Protein AF-A0A5R2MTJ3-F1 (afdb_monomer_lite)

Radius of gyration: 14.3 Å; chains: 1; bounding box: 33×38×32 Å

Structure (mmCIF, N/CA/C/O backbone):
data_AF-A0A5R2MTJ3-F1
#
_entry.id   AF-A0A5R2MTJ3-F1
#
loop_
_atom_site.group_PDB
_atom_site.id
_atom_site.type_symbol
_atom_site.label_atom_id
_atom_site.label_alt_id
_atom_site.label_comp_id
_atom_site.label_asym_id
_atom_site.label_entity_id
_atom_site.label_seq_id
_atom_site.pdbx_PDB_ins_code
_atom_site.Cartn_x
_atom_site.Cartn_y
_atom_site.Cartn_z
_atom_site.occupancy
_atom_site.B_iso_or_equiv
_atom_site.auth_seq_id
_atom_site.auth_comp_id
_atom_site.auth_asym_id
_atom_site.auth_atom_id
_atom_site.pdbx_PDB_model_num
ATOM 1 N N . GLU A 1 1 ? -11.486 12.323 7.846 1.00 79.38 1 GLU A N 1
ATOM 2 C CA . GLU A 1 1 ? -11.219 12.897 6.507 1.00 79.38 1 GLU A CA 1
ATOM 3 C C . GLU A 1 1 ? -10.542 11.819 5.675 1.00 79.38 1 GLU A C 1
ATOM 5 O O . GLU A 1 1 ? -9.772 11.057 6.247 1.00 79.38 1 GLU A O 1
ATOM 10 N N . MET A 1 2 ? -10.829 11.720 4.375 1.00 88.69 2 MET A N 1
ATOM 11 C CA . MET A 1 2 ? -10.181 10.745 3.485 1.00 88.69 2 MET A CA 1
ATOM 12 C C . MET A 1 2 ? -8.782 11.233 3.076 1.00 88.69 2 MET A C 1
ATOM 14 O O . MET A 1 2 ? -8.516 11.499 1.908 1.00 88.69 2 MET A O 1
ATOM 18 N N . VAL A 1 3 ? -7.906 11.419 4.060 1.00 92.38 3 VAL A N 1
ATOM 19 C CA . VAL A 1 3 ? -6.538 11.933 3.919 1.00 92.38 3 VAL A CA 1
ATOM 20 C C . VAL A 1 3 ? -5.620 11.105 4.804 1.00 92.38 3 VAL A C 1
ATOM 22 O O . VAL A 1 3 ? -5.991 10.719 5.913 1.00 92.38 3 VAL A O 1
ATOM 25 N N . THR A 1 4 ? -4.426 10.813 4.297 1.00 92.19 4 THR A N 1
ATOM 26 C CA . THR A 1 4 ? -3.377 10.152 5.073 1.00 92.19 4 THR A CA 1
ATOM 27 C C . THR A 1 4 ? -2.565 11.163 5.877 1.00 92.19 4 THR A C 1
ATOM 29 O O . THR A 1 4 ? -2.504 12.341 5.537 1.00 92.19 4 THR A O 1
ATOM 32 N N . HIS A 1 5 ? -1.883 10.703 6.922 1.00 92.38 5 HIS A N 1
ATOM 33 C CA . HIS A 1 5 ? -0.968 11.506 7.726 1.00 92.38 5 HIS A CA 1
ATOM 34 C C . HIS A 1 5 ? 0.363 10.794 7.912 1.00 92.38 5 HIS A C 1
ATOM 36 O O . HIS A 1 5 ? 0.429 9.572 8.046 1.00 92.38 5 HIS A O 1
ATOM 42 N N . THR A 1 6 ? 1.451 11.550 7.976 1.00 89.06 6 THR A N 1
ATOM 43 C CA . THR A 1 6 ? 2.714 11.010 8.480 1.00 89.06 6 THR A CA 1
ATOM 44 C C . THR A 1 6 ? 2.589 10.716 9.982 1.00 89.06 6 THR A C 1
ATOM 46 O O . THR A 1 6 ? 1.716 11.271 10.656 1.00 89.06 6 THR A O 1
ATOM 49 N N . PRO A 1 7 ? 3.485 9.902 10.568 1.00 84.81 7 PRO A N 1
ATOM 50 C CA . PRO A 1 7 ? 3.533 9.706 12.018 1.00 84.81 7 PRO A CA 1
ATOM 51 C C . PRO A 1 7 ? 3.714 11.002 12.827 1.00 84.81 7 PRO A C 1
ATOM 53 O O . PRO A 1 7 ? 3.423 11.022 14.017 1.00 84.81 7 PRO A O 1
ATOM 56 N N . GLN A 1 8 ? 4.184 12.080 12.192 1.00 88.25 8 GLN A N 1
ATOM 57 C CA . GLN A 1 8 ? 4.331 13.411 12.786 1.00 88.25 8 GLN A CA 1
ATOM 58 C C . GLN A 1 8 ? 3.069 14.283 12.639 1.00 88.25 8 GLN A C 1
ATOM 60 O O . GLN A 1 8 ? 3.098 15.454 13.004 1.00 88.25 8 GLN A O 1
ATOM 65 N N . GLY A 1 9 ? 1.973 13.745 12.093 1.00 87.62 9 GLY A N 1
ATOM 66 C CA . GLY A 1 9 ? 0.709 14.463 11.903 1.00 87.62 9 GLY A CA 1
ATOM 67 C C . GLY A 1 9 ? 0.675 15.379 10.677 1.00 87.62 9 GLY A C 1
ATOM 68 O O . GLY A 1 9 ? -0.259 16.162 10.526 1.00 87.62 9 GLY A O 1
ATOM 69 N N . ILE A 1 10 ? 1.667 15.293 9.787 1.00 90.75 10 ILE A N 1
ATOM 70 C CA . ILE A 1 10 ? 1.683 16.073 8.544 1.00 90.75 10 ILE A CA 1
ATOM 71 C C . ILE A 1 10 ? 0.713 15.423 7.562 1.00 90.75 10 ILE A C 1
ATOM 73 O O . ILE A 1 10 ? 0.747 14.207 7.388 1.00 90.75 10 ILE A O 1
ATOM 77 N N . HIS A 1 11 ? -0.137 16.219 6.916 1.00 90.44 11 HIS A N 1
ATOM 78 C CA . HIS A 1 11 ? -1.049 15.722 5.888 1.00 90.44 11 HIS A CA 1
ATOM 79 C C . HIS A 1 11 ? -0.248 15.134 4.717 1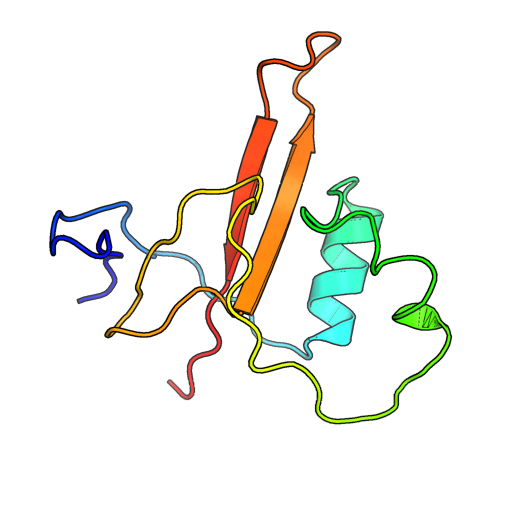.00 90.44 11 HIS A C 1
ATOM 81 O O . HIS A 1 11 ? 0.654 15.776 4.179 1.00 90.44 11 HIS A O 1
ATOM 87 N N . GLY A 1 12 ? -0.567 13.894 4.367 1.00 88.31 12 GLY A N 1
ATOM 88 C CA . GLY A 1 12 ? -0.082 13.193 3.188 1.00 88.31 12 GLY A CA 1
ATOM 89 C C . GLY A 1 12 ? -1.095 13.267 2.049 1.00 88.31 12 GLY A C 1
ATOM 90 O O . GLY A 1 12 ? -1.815 14.253 1.889 1.00 88.31 12 GLY A O 1
ATOM 91 N N . ASP A 1 13 ? -1.158 12.198 1.261 1.00 88.81 13 ASP A N 1
ATOM 92 C CA . ASP A 1 13 ? -2.020 12.112 0.086 1.00 88.81 13 ASP A CA 1
ATOM 93 C C . ASP A 1 13 ? -3.502 11.882 0.459 1.00 88.81 13 ASP A C 1
ATOM 95 O O . ASP A 1 13 ? -3.788 11.169 1.436 1.00 88.81 13 ASP A O 1
ATOM 99 N N . PRO A 1 14 ? -4.455 12.442 -0.316 1.00 91.06 14 PRO A N 1
ATOM 100 C CA . PRO A 1 14 ? -5.875 12.127 -0.197 1.00 91.06 14 PRO A CA 1
ATOM 101 C C . PRO A 1 14 ? -6.187 10.715 -0.709 1.00 91.06 14 PRO A C 1
ATOM 103 O O . PRO A 1 14 ? -5.541 10.203 -1.623 1.00 91.06 14 PRO A O 1
ATOM 106 N N . ILE A 1 15 ? -7.233 10.104 -0.156 1.00 90.44 15 ILE A N 1
ATOM 107 C CA . ILE A 1 15 ? -7.764 8.807 -0.578 1.00 90.44 15 ILE A CA 1
ATOM 108 C C . ILE A 1 15 ? -9.087 9.042 -1.304 1.00 90.44 15 ILE A C 1
ATOM 110 O O . ILE A 1 15 ? -10.048 9.551 -0.734 1.00 90.44 15 ILE A O 1
ATOM 114 N N . ASN A 1 16 ? -9.154 8.653 -2.572 1.00 90.75 16 ASN A N 1
ATOM 115 C CA . ASN A 1 16 ? -10.336 8.845 -3.419 1.00 90.75 16 ASN A CA 1
ATOM 116 C C . ASN A 1 16 ? -10.793 7.569 -4.144 1.00 90.75 16 ASN A C 1
ATOM 118 O O . ASN A 1 16 ? -11.784 7.608 -4.869 1.00 90.75 16 ASN A O 1
ATOM 122 N N . VAL A 1 17 ? -10.088 6.450 -3.961 1.00 90.06 17 VAL A N 1
ATOM 123 C CA . VAL A 1 17 ? -10.407 5.158 -4.576 1.00 90.06 17 VAL A CA 1
ATOM 124 C C . VAL A 1 17 ? -10.520 4.098 -3.487 1.00 90.06 17 VAL A C 1
ATOM 126 O O . VAL A 1 17 ? -9.650 3.992 -2.625 1.00 90.06 17 VAL A O 1
ATOM 129 N N . GLY A 1 18 ? -11.587 3.303 -3.556 1.00 91.31 18 GLY A N 1
ATOM 130 C CA . GLY A 1 18 ? -11.790 2.106 -2.745 1.00 91.31 18 GLY A CA 1
ATOM 131 C C . GLY A 1 18 ? -11.891 0.867 -3.632 1.00 91.31 18 GLY A C 1
ATOM 132 O O . GLY A 1 18 ? -12.349 0.949 -4.772 1.00 91.31 18 GLY A O 1
ATOM 133 N N . LEU A 1 19 ? -11.458 -0.278 -3.109 1.00 90.12 19 LEU A N 1
ATOM 134 C CA . LEU A 1 19 ? -11.584 -1.579 -3.766 1.00 90.12 19 LEU A CA 1
ATOM 135 C C . LEU A 1 19 ? -12.408 -2.502 -2.871 1.00 90.12 19 LEU A C 1
ATOM 137 O O . LEU A 1 19 ? -12.159 -2.578 -1.670 1.00 90.12 19 LEU A O 1
ATOM 141 N N . VAL A 1 20 ? -13.363 -3.214 -3.468 1.00 92.38 20 VAL A N 1
ATOM 142 C CA . VAL A 1 20 ? -14.198 -4.201 -2.775 1.00 92.38 20 VAL A CA 1
ATOM 143 C C . VAL A 1 20 ? -13.800 -5.588 -3.253 1.00 92.38 20 VAL A C 1
ATOM 145 O O . VAL A 1 20 ? -13.802 -5.860 -4.452 1.00 92.38 20 VAL A O 1
ATOM 148 N N . GLY A 1 21 ? -13.450 -6.455 -2.310 1.00 89.88 21 GLY A N 1
ATOM 149 C CA . GLY A 1 21 ? -13.032 -7.820 -2.589 1.00 89.88 21 GLY A CA 1
ATOM 150 C C . GLY A 1 21 ? -12.216 -8.403 -1.445 1.00 89.88 21 GLY A C 1
ATOM 151 O O . GLY A 1 21 ? -11.985 -7.773 -0.410 1.00 89.88 21 GLY A O 1
ATOM 152 N N . THR A 1 22 ? -11.765 -9.632 -1.631 1.00 88.44 22 THR A N 1
ATOM 153 C CA . THR A 1 22 ? -10.883 -10.304 -0.685 1.00 88.44 22 THR A CA 1
ATOM 154 C C . THR A 1 22 ? -9.443 -9.818 -0.838 1.00 88.44 22 THR A C 1
ATOM 156 O O . THR A 1 22 ? -8.984 -9.433 -1.915 1.00 88.44 22 THR A O 1
ATOM 159 N N . LYS A 1 23 ? -8.664 -9.937 0.242 1.00 83.50 23 LYS A N 1
ATOM 160 C CA . LYS A 1 23 ? -7.212 -9.706 0.211 1.00 83.50 23 LYS A CA 1
ATOM 161 C C . LYS A 1 23 ? -6.516 -10.520 -0.892 1.00 83.50 23 LYS A C 1
ATOM 163 O O . LYS A 1 23 ? -5.578 -10.031 -1.515 1.00 83.50 23 LYS A O 1
ATOM 168 N N . LYS A 1 24 ? -6.979 -11.752 -1.137 1.00 81.44 24 LYS A N 1
ATOM 169 C CA . LYS A 1 24 ? -6.422 -12.650 -2.156 1.00 81.44 24 LYS A CA 1
ATOM 170 C C . LYS A 1 24 ? -6.671 -12.127 -3.570 1.00 81.44 24 LYS A C 1
ATOM 172 O O . LYS A 1 24 ? -5.743 -12.127 -4.371 1.00 81.44 24 LYS A O 1
ATOM 177 N N . GLU A 1 25 ? -7.884 -11.661 -3.860 1.00 85.75 25 GLU A N 1
ATOM 178 C CA . GLU A 1 25 ? -8.219 -11.061 -5.159 1.00 85.75 25 GLU A CA 1
ATOM 179 C C . GLU A 1 25 ? -7.407 -9.793 -5.410 1.00 85.75 25 GLU A C 1
ATOM 181 O O . GLU A 1 25 ? -6.867 -9.632 -6.501 1.00 85.75 25 GLU A O 1
ATOM 186 N N . LEU A 1 26 ? -7.238 -8.944 -4.390 1.00 86.12 26 LEU A N 1
ATOM 187 C CA . LEU A 1 26 ? -6.416 -7.739 -4.488 1.00 86.12 26 LEU A CA 1
ATOM 188 C C . LEU A 1 26 ? -4.958 -8.069 -4.836 1.00 86.12 26 LEU A C 1
ATOM 190 O O . LEU A 1 26 ? -4.417 -7.540 -5.803 1.00 86.12 26 LEU A O 1
ATOM 194 N N . VAL A 1 27 ? -4.328 -8.969 -4.073 1.00 84.00 27 VAL A N 1
ATOM 195 C CA . VAL A 1 27 ? -2.936 -9.384 -4.317 1.00 84.00 27 VAL A CA 1
ATOM 196 C C . VAL A 1 27 ? -2.789 -10.025 -5.696 1.00 84.00 27 VAL A C 1
ATOM 198 O O . VAL A 1 27 ? -1.855 -9.697 -6.424 1.00 84.00 27 VAL A O 1
ATOM 201 N N . HIS A 1 28 ? -3.721 -10.899 -6.082 1.00 82.00 28 HIS A N 1
ATOM 202 C CA . HIS A 1 28 ? -3.697 -11.549 -7.389 1.00 82.00 28 HIS A CA 1
ATOM 203 C C . HIS A 1 28 ? -3.836 -10.543 -8.540 1.00 82.00 28 HIS A C 1
ATOM 205 O O . HIS A 1 28 ? -3.051 -10.590 -9.485 1.00 82.00 28 HIS A O 1
ATOM 211 N N . ALA A 1 29 ? -4.780 -9.603 -8.450 1.00 86.75 29 ALA A N 1
ATOM 212 C CA . ALA A 1 29 ? -4.990 -8.579 -9.469 1.00 86.75 29 ALA A CA 1
ATOM 213 C C . ALA A 1 29 ? -3.751 -7.689 -9.655 1.00 86.75 29 ALA A C 1
ATOM 215 O O . ALA A 1 29 ? -3.356 -7.408 -10.786 1.00 86.75 29 ALA A O 1
ATOM 216 N N . PHE A 1 30 ? -3.105 -7.290 -8.557 1.00 84.88 30 PHE A N 1
ATOM 217 C CA . PHE A 1 30 ? -1.891 -6.476 -8.604 1.00 84.88 30 PHE A CA 1
ATOM 218 C C . PHE A 1 30 ? -0.695 -7.245 -9.172 1.00 84.88 30 PHE A C 1
ATOM 220 O O . PHE A 1 30 ? 0.012 -6.706 -10.024 1.00 84.88 30 PHE A O 1
ATOM 227 N N . ALA A 1 31 ? -0.533 -8.518 -8.804 1.00 81.69 31 ALA A N 1
ATOM 228 C CA .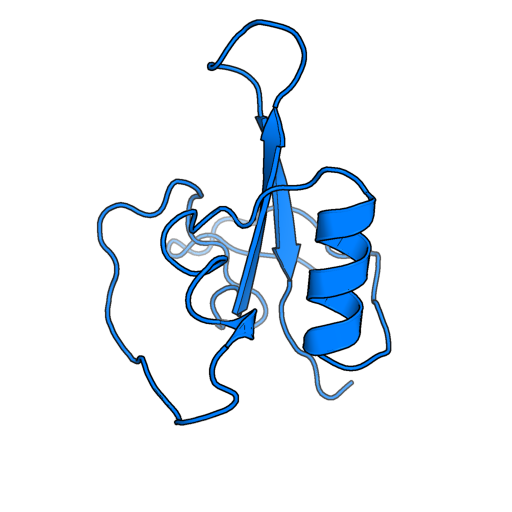 ALA A 1 31 ? 0.493 -9.383 -9.381 1.00 81.69 31 ALA A CA 1
ATOM 229 C C . ALA A 1 31 ? 0.315 -9.546 -10.903 1.00 81.69 31 ALA A C 1
ATOM 231 O O . ALA A 1 31 ? 1.266 -9.373 -11.663 1.00 81.69 31 ALA A O 1
ATOM 232 N N . VAL A 1 32 ? -0.912 -9.803 -11.374 1.00 85.00 32 VAL A N 1
ATOM 233 C CA . VAL A 1 32 ? -1.219 -9.914 -12.815 1.00 85.00 32 VAL A CA 1
ATOM 234 C C . VAL A 1 32 ? -1.005 -8.582 -13.549 1.00 85.00 32 VAL A C 1
ATOM 236 O O . VAL A 1 32 ? -0.597 -8.574 -14.707 1.00 85.00 32 VAL A O 1
ATOM 239 N N . ALA A 1 33 ? -1.211 -7.447 -12.878 1.00 86.12 33 ALA A N 1
ATOM 240 C CA . ALA A 1 33 ? -0.944 -6.110 -13.415 1.00 86.12 33 ALA A CA 1
ATOM 241 C C . ALA A 1 33 ? 0.553 -5.706 -13.399 1.00 86.12 33 ALA A C 1
ATOM 243 O O . ALA A 1 33 ? 0.899 -4.566 -13.757 1.00 86.12 33 ALA A O 1
ATOM 244 N N . GLY A 1 34 ? 1.441 -6.622 -12.999 1.00 81.25 34 GLY A N 1
ATOM 245 C CA . GLY A 1 34 ? 2.887 -6.410 -12.943 1.00 81.25 34 GLY A CA 1
ATOM 246 C C . GLY A 1 34 ? 3.308 -5.447 -11.836 1.00 81.25 34 GLY A C 1
ATOM 247 O O . GLY A 1 34 ? 4.218 -4.647 -12.044 1.00 81.25 34 GLY A O 1
ATOM 248 N N . TRP A 1 35 ? 2.586 -5.452 -10.715 1.00 83.38 35 TRP A N 1
ATOM 249 C CA . TRP A 1 35 ? 3.028 -4.827 -9.475 1.00 83.38 35 TRP A CA 1
ATOM 250 C C . TRP A 1 35 ? 3.681 -5.878 -8.588 1.00 83.38 35 TRP A C 1
ATOM 252 O O . TRP A 1 35 ? 3.116 -6.951 -8.370 1.00 83.38 35 TRP A O 1
ATOM 262 N N . ASP A 1 36 ? 4.827 -5.529 -8.026 1.00 69.94 36 ASP A N 1
ATOM 263 C CA . ASP A 1 36 ? 5.511 -6.340 -7.035 1.00 69.94 36 ASP A CA 1
ATOM 264 C C . ASP A 1 36 ? 4.997 -5.967 -5.644 1.00 69.94 36 ASP A C 1
ATOM 266 O O . ASP A 1 36 ? 4.707 -4.804 -5.344 1.00 69.94 36 ASP A O 1
ATOM 270 N N . THR A 1 37 ? 4.845 -6.950 -4.759 1.00 66.75 37 THR A N 1
ATOM 271 C CA . THR A 1 37 ? 4.631 -6.634 -3.346 1.00 66.75 37 THR A CA 1
ATOM 272 C C . THR A 1 37 ? 5.895 -5.960 -2.838 1.00 66.75 37 THR A C 1
ATOM 274 O O . THR A 1 37 ? 6.978 -6.525 -2.962 1.00 66.75 37 THR A O 1
ATOM 277 N N . ALA A 1 38 ? 5.764 -4.773 -2.240 1.00 57.47 38 ALA A N 1
ATOM 278 C CA . ALA A 1 38 ? 6.920 -4.028 -1.738 1.00 57.47 38 ALA A CA 1
ATOM 279 C C . ALA A 1 38 ? 7.698 -4.812 -0.653 1.00 57.47 38 ALA A C 1
ATOM 281 O O . ALA A 1 38 ? 8.851 -4.507 -0.372 1.00 57.47 38 ALA A O 1
ATOM 282 N N . ASP A 1 39 ? 7.101 -5.875 -0.101 1.00 53.62 39 ASP A N 1
ATOM 283 C CA . ASP A 1 39 ? 7.815 -6.985 0.531 1.00 53.62 39 ASP A CA 1
ATOM 284 C C . ASP A 1 39 ? 8.036 -8.132 -0.474 1.00 53.62 39 ASP A C 1
ATOM 286 O O . ASP A 1 39 ? 7.189 -9.012 -0.655 1.00 53.62 39 ASP A O 1
ATOM 290 N N . ALA A 1 40 ? 9.203 -8.156 -1.120 1.00 40.47 40 ALA A N 1
ATOM 291 C CA . ALA A 1 40 ? 9.605 -9.230 -2.036 1.00 40.47 40 ALA A CA 1
ATOM 292 C C . ALA A 1 40 ? 9.835 -10.590 -1.332 1.00 40.47 40 ALA A C 1
ATOM 294 O O . ALA A 1 40 ? 9.938 -11.625 -1.989 1.00 40.47 40 ALA A O 1
ATOM 295 N N . VAL A 1 41 ? 9.890 -10.624 0.007 1.00 40.81 41 VAL A N 1
ATOM 296 C CA . VAL A 1 41 ? 10.123 -11.858 0.786 1.00 40.81 41 VAL A CA 1
ATOM 297 C C . VAL A 1 41 ? 8.854 -12.710 0.921 1.00 40.81 41 VAL A C 1
ATOM 299 O O . VAL A 1 41 ? 8.935 -13.912 1.172 1.00 40.81 41 VAL A O 1
ATOM 302 N N . THR A 1 42 ? 7.669 -12.137 0.706 1.00 44.41 42 THR A N 1
ATOM 303 C CA . THR A 1 42 ? 6.402 -12.816 1.009 1.00 44.41 42 THR A CA 1
ATOM 304 C C . THR A 1 42 ? 5.767 -13.515 -0.190 1.00 44.41 42 THR A C 1
ATOM 306 O O . THR A 1 42 ? 4.949 -14.398 0.028 1.00 44.41 42 THR A O 1
ATOM 309 N N . LEU A 1 43 ? 6.119 -13.211 -1.447 1.00 45.94 43 LEU A N 1
ATOM 310 C CA . LEU A 1 43 ? 5.320 -13.691 -2.590 1.00 45.94 43 LEU A CA 1
ATOM 311 C C . LEU A 1 43 ? 5.440 -15.206 -2.858 1.00 45.94 43 LEU A C 1
ATOM 313 O O . LEU A 1 43 ? 4.454 -15.831 -3.241 1.00 45.94 43 LEU A O 1
ATOM 317 N N . ARG A 1 44 ? 6.604 -15.827 -2.605 1.00 38.91 44 ARG A N 1
ATOM 318 C CA . ARG A 1 44 ? 6.753 -17.295 -2.730 1.00 38.91 44 ARG A CA 1
ATOM 319 C C . ARG A 1 44 ? 6.204 -18.077 -1.534 1.00 38.91 44 ARG A C 1
ATOM 321 O O . ARG A 1 44 ? 5.834 -19.226 -1.711 1.00 38.91 44 ARG A O 1
ATOM 328 N N . THR A 1 45 ? 6.091 -17.463 -0.356 1.00 37.84 45 THR A N 1
ATOM 329 C CA . THR A 1 45 ? 5.627 -18.148 0.868 1.00 37.84 45 THR A CA 1
ATOM 330 C C . THR A 1 45 ? 4.148 -17.874 1.173 1.00 37.84 45 THR A C 1
ATOM 332 O O . THR A 1 45 ? 3.473 -18.712 1.758 1.00 37.84 45 THR A O 1
ATOM 335 N N . ALA A 1 46 ? 3.606 -16.729 0.742 1.00 38.47 46 ALA A N 1
ATOM 336 C CA . ALA A 1 46 ? 2.218 -16.325 0.998 1.00 38.47 46 ALA A CA 1
ATOM 337 C C . ALA A 1 46 ? 1.193 -16.991 0.068 1.00 38.47 46 ALA A C 1
ATOM 339 O O . ALA A 1 46 ? 0.002 -16.977 0.371 1.00 38.47 46 ALA A O 1
ATOM 340 N N . ILE A 1 47 ? 1.635 -17.553 -1.063 1.00 43.78 47 ILE A N 1
ATOM 341 C CA . ILE A 1 47 ? 0.764 -18.327 -1.960 1.00 43.78 47 ILE A CA 1
ATOM 342 C C . ILE A 1 47 ? 0.667 -19.788 -1.496 1.00 43.78 47 ILE A C 1
ATOM 344 O O . ILE A 1 47 ? -0.409 -20.371 -1.613 1.00 43.78 47 ILE A O 1
ATOM 348 N N . ASP A 1 48 ? 1.732 -20.343 -0.906 1.00 35.25 48 ASP A N 1
ATOM 349 C CA . ASP A 1 48 ? 1.756 -21.751 -0.486 1.00 35.25 48 ASP A CA 1
ATOM 350 C C . ASP A 1 48 ? 1.093 -22.021 0.865 1.00 35.25 48 ASP A C 1
ATOM 352 O O . ASP A 1 48 ? 0.761 -23.167 1.158 1.00 35.25 48 ASP A O 1
ATOM 356 N N . ILE A 1 49 ? 0.854 -21.007 1.697 1.00 32.44 49 ILE A N 1
ATOM 357 C CA . ILE A 1 49 ? 0.303 -21.243 3.030 1.00 32.44 49 ILE A CA 1
ATOM 358 C C . ILE A 1 49 ? -0.722 -20.164 3.369 1.00 32.44 49 ILE A C 1
ATOM 360 O O . ILE A 1 49 ? -0.410 -19.064 3.823 1.00 32.44 49 ILE A O 1
ATOM 364 N N . GLY A 1 50 ? -1.992 -20.516 3.190 1.00 40.31 50 GLY A N 1
ATOM 365 C CA . GLY A 1 50 ? -3.048 -19.935 3.998 1.00 40.31 50 GLY A CA 1
ATOM 366 C C . GLY A 1 50 ? -2.921 -20.448 5.427 1.00 40.31 50 GLY A C 1
ATOM 367 O O . GLY A 1 50 ? -3.661 -21.343 5.794 1.00 40.31 50 GLY A O 1
ATOM 368 N N . GLU A 1 51 ? -2.01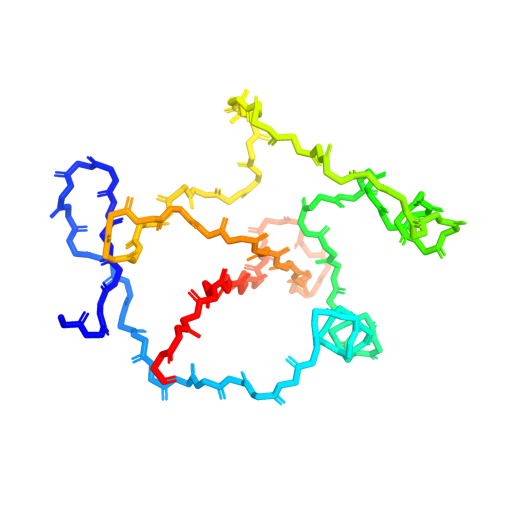7 -19.892 6.231 1.00 27.75 51 GLU A N 1
ATOM 369 C CA . GLU A 1 51 ? -1.994 -20.113 7.678 1.00 27.75 51 GLU A CA 1
ATOM 370 C C . GLU A 1 51 ? -1.447 -18.894 8.418 1.00 27.75 51 GLU A C 1
ATOM 372 O O . GLU A 1 51 ? -0.452 -18.282 8.040 1.00 27.75 51 GLU A O 1
ATOM 377 N N . SER A 1 52 ? -2.097 -18.636 9.551 1.00 28.00 52 SER A N 1
ATOM 378 C CA . SER A 1 52 ? -1.558 -17.928 10.706 1.00 28.00 52 SER A CA 1
ATOM 379 C C . SER A 1 52 ? -1.334 -16.422 10.557 1.00 28.00 52 SER A C 1
ATOM 381 O O . SER A 1 52 ? -0.276 -15.948 10.165 1.00 28.00 52 SER A O 1
ATOM 383 N N . VAL A 1 53 ? -2.318 -15.656 11.037 1.00 38.47 53 VAL A N 1
ATOM 384 C CA . VAL A 1 53 ? -2.131 -14.723 12.169 1.00 38.47 53 VAL A CA 1
ATOM 385 C C . VAL A 1 53 ? -0.655 -14.474 12.532 1.00 38.47 53 VAL A C 1
ATOM 387 O O . VAL A 1 53 ? -0.129 -15.145 13.408 1.00 38.47 53 VAL A O 1
ATOM 390 N N . LEU A 1 54 ? 0.042 -13.567 11.847 1.00 31.22 54 LEU A N 1
ATOM 391 C CA . LEU A 1 54 ? 1.421 -13.153 12.156 1.00 31.22 54 LEU A CA 1
ATOM 392 C C . LEU A 1 54 ? 1.745 -12.021 11.153 1.00 31.22 54 LEU A C 1
ATOM 394 O O . LEU A 1 54 ? 1.618 -12.213 9.955 1.00 31.22 54 LEU A O 1
ATOM 398 N N . PHE A 1 55 ? 2.061 -10.777 11.507 1.00 33.88 55 PHE A N 1
ATOM 399 C CA . PHE A 1 55 ? 3.075 -10.366 12.459 1.00 33.88 55 PHE A CA 1
ATOM 400 C C . PHE A 1 55 ? 2.845 -8.922 12.923 1.00 33.88 55 PHE A C 1
ATOM 402 O O . PHE A 1 55 ? 3.001 -7.968 12.163 1.00 33.88 55 PHE A O 1
ATOM 409 N N . SER A 1 56 ? 2.622 -8.763 14.224 1.00 31.95 56 SER A N 1
ATOM 410 C CA . SER A 1 56 ? 2.956 -7.545 14.963 1.00 31.95 56 SER A CA 1
ATOM 411 C C . SER A 1 56 ? 4.481 -7.436 15.100 1.00 31.95 56 SER A C 1
ATOM 413 O O . SER A 1 56 ? 5.032 -7.758 16.153 1.00 31.95 56 SER A O 1
ATOM 415 N N . ARG A 1 57 ? 5.196 -7.027 14.043 1.00 33.25 57 ARG A N 1
ATOM 416 C CA . ARG A 1 57 ? 6.623 -6.675 14.144 1.00 33.25 57 ARG A CA 1
ATOM 417 C C . ARG A 1 57 ? 6.896 -5.278 13.583 1.00 33.25 57 ARG A C 1
ATOM 419 O O . ARG A 1 57 ? 6.476 -4.988 12.465 1.00 33.25 57 ARG A O 1
ATOM 426 N N . PRO A 1 58 ? 7.607 -4.408 14.325 1.00 30.11 58 PRO A N 1
ATOM 427 C CA . PRO A 1 58 ? 8.102 -3.158 13.776 1.00 30.11 58 PRO A CA 1
ATOM 428 C C . PRO A 1 58 ? 9.203 -3.490 12.768 1.00 30.11 58 PRO A C 1
ATOM 430 O O . PRO A 1 58 ? 10.240 -4.029 13.142 1.00 30.11 58 PRO A O 1
ATOM 433 N N . TYR A 1 59 ? 8.950 -3.202 11.495 1.00 39.88 59 TYR A N 1
ATOM 434 C CA . TYR A 1 59 ? 9.933 -3.291 10.418 1.00 39.88 59 TYR A CA 1
ATOM 435 C C . TYR A 1 59 ? 10.653 -1.934 10.308 1.00 39.88 59 TYR A C 1
ATOM 437 O O . TYR A 1 59 ? 9.977 -0.942 10.016 1.00 39.88 59 TYR A O 1
ATOM 445 N N . PRO A 1 60 ? 11.965 -1.842 10.603 1.00 34.88 60 PRO A N 1
ATOM 446 C CA . PRO A 1 60 ? 12.690 -0.572 10.570 1.00 34.88 60 PRO A CA 1
ATOM 447 C C . PRO A 1 60 ? 13.096 -0.130 9.153 1.00 34.88 60 PRO A C 1
ATOM 449 O O . PRO A 1 60 ? 13.211 1.070 8.936 1.00 34.88 60 PRO A O 1
ATOM 452 N N . ASP A 1 61 ? 13.192 -1.051 8.187 1.00 37.28 61 ASP A N 1
ATOM 453 C CA . ASP A 1 61 ? 13.615 -0.763 6.804 1.00 37.28 61 ASP A CA 1
ATOM 454 C C . ASP A 1 61 ? 12.542 -1.163 5.778 1.00 37.28 61 ASP A C 1
ATOM 456 O O . ASP A 1 61 ? 12.743 -2.032 4.930 1.00 37.28 61 ASP A O 1
ATOM 460 N N . ALA A 1 62 ? 11.353 -0.562 5.873 1.00 43.34 62 ALA A N 1
ATOM 461 C CA . ALA A 1 62 ? 10.323 -0.737 4.851 1.00 43.34 62 ALA A CA 1
ATOM 462 C C . ALA A 1 62 ? 10.625 0.180 3.642 1.00 43.34 62 ALA A C 1
ATOM 464 O O . ALA A 1 62 ? 10.809 1.382 3.845 1.00 43.34 62 ALA A O 1
ATOM 465 N N . PRO A 1 63 ? 10.610 -0.322 2.390 1.00 55.97 63 PRO A N 1
ATOM 466 C CA . PRO A 1 63 ? 10.929 0.460 1.182 1.00 55.97 63 PRO A CA 1
ATOM 467 C C . PRO A 1 63 ? 9.953 1.617 0.906 1.00 55.97 63 PRO A C 1
ATOM 469 O O . PRO A 1 63 ? 10.187 2.454 0.037 1.00 55.97 63 PRO A O 1
ATOM 472 N N . VAL A 1 64 ? 8.868 1.703 1.677 1.00 64.94 64 VAL A N 1
ATOM 473 C CA . VAL A 1 64 ? 7.888 2.782 1.631 1.00 64.94 64 VAL A CA 1
ATOM 474 C C . VAL A 1 64 ? 7.711 3.417 3.007 1.00 64.94 64 VAL A C 1
ATOM 476 O O . VAL A 1 64 ? 7.393 2.743 3.987 1.00 64.94 64 VAL A O 1
ATOM 479 N N . SER A 1 65 ? 7.822 4.748 3.068 1.00 70.19 65 SER A N 1
ATOM 480 C CA . SER A 1 65 ? 7.530 5.516 4.282 1.00 70.19 65 SER A CA 1
ATOM 481 C C . SER A 1 65 ? 6.122 5.213 4.797 1.00 70.19 65 SER A C 1
ATOM 483 O O . SER A 1 65 ? 5.173 5.075 4.010 1.00 70.19 65 SER A O 1
ATOM 485 N N . ARG A 1 66 ? 5.995 5.112 6.125 1.00 78.56 66 ARG A N 1
ATOM 486 C CA . ARG A 1 66 ? 4.727 4.847 6.811 1.00 78.56 66 ARG A CA 1
ATOM 487 C C . ARG A 1 66 ? 3.781 6.033 6.637 1.00 78.56 66 ARG A C 1
ATOM 489 O O . ARG A 1 66 ? 4.133 7.154 6.993 1.00 78.56 66 ARG A O 1
ATOM 496 N N . LEU A 1 67 ? 2.583 5.753 6.134 1.00 86.31 67 LEU A N 1
ATOM 497 C CA . LEU A 1 67 ? 1.463 6.686 6.114 1.00 86.31 67 LEU A CA 1
ATOM 498 C C . LEU A 1 67 ? 0.338 6.097 6.959 1.00 86.31 67 LEU A C 1
ATOM 5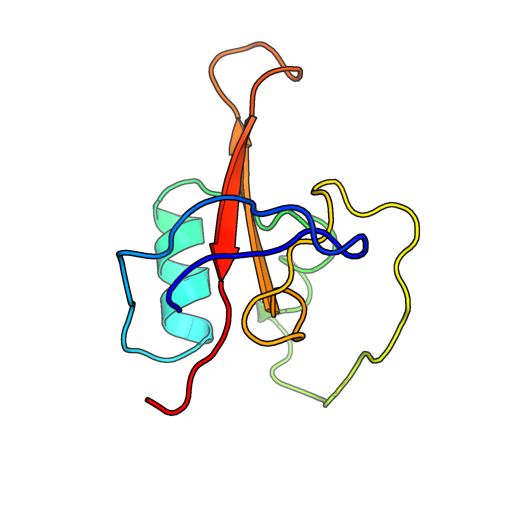00 O O . LEU A 1 67 ? 0.110 4.886 6.971 1.00 86.31 67 LEU A O 1
ATOM 504 N N . LEU A 1 68 ? -0.328 6.960 7.705 1.00 88.62 68 LEU A N 1
ATOM 505 C CA . LEU A 1 68 ? -1.408 6.611 8.603 1.00 88.62 68 LEU A CA 1
ATOM 506 C C . LEU A 1 68 ? -2.722 7.051 7.975 1.00 88.62 68 LEU A C 1
ATOM 508 O O . LEU A 1 68 ? -2.836 8.182 7.523 1.00 88.62 68 LEU A O 1
ATOM 512 N N . PHE A 1 69 ? -3.721 6.184 7.983 1.00 90.00 69 PHE A N 1
ATOM 513 C CA . PHE A 1 69 ? -5.100 6.552 7.703 1.00 90.00 69 PHE A CA 1
ATOM 514 C C . PHE A 1 69 ? -5.906 6.256 8.962 1.00 90.00 69 PHE A C 1
ATOM 516 O O . PHE A 1 69 ? -5.856 5.139 9.476 1.00 90.00 69 PHE A O 1
ATOM 523 N N . GLU A 1 70 ? -6.556 7.280 9.522 1.00 89.06 70 GLU A N 1
ATOM 524 C CA . GLU A 1 70 ? -7.264 7.183 10.812 1.00 89.06 70 GLU A CA 1
ATOM 525 C C . GLU A 1 70 ? -6.377 6.620 11.943 1.00 89.06 70 GLU A C 1
ATOM 527 O O . GLU A 1 70 ? -6.799 5.814 12.769 1.00 89.06 70 GLU A O 1
ATOM 532 N N . GLY A 1 71 ? -5.094 6.998 11.945 1.00 86.06 71 GLY A N 1
ATOM 533 C CA . GLY A 1 71 ? -4.103 6.508 12.909 1.00 86.06 71 GLY A CA 1
ATOM 534 C C . GLY A 1 71 ? -3.603 5.078 12.661 1.00 86.06 71 GLY A C 1
ATOM 535 O O . GLY A 1 71 ? -2.704 4.623 13.367 1.00 86.06 71 GLY A O 1
ATOM 536 N N . ARG A 1 72 ? -4.119 4.371 11.647 1.00 87.00 72 ARG A N 1
ATOM 537 C CA . ARG A 1 72 ? -3.702 3.008 11.286 1.00 87.00 72 ARG A CA 1
ATOM 538 C C . ARG A 1 72 ? -2.680 3.022 10.155 1.00 87.00 72 ARG A C 1
ATOM 540 O O . ARG A 1 72 ? -2.842 3.724 9.160 1.00 87.00 72 ARG A O 1
ATOM 547 N N . ALA A 1 73 ? -1.625 2.225 10.299 1.00 84.50 73 ALA A N 1
ATOM 548 C CA . ALA A 1 73 ? -0.651 2.019 9.231 1.00 84.50 73 ALA A CA 1
ATOM 549 C C . ALA A 1 73 ? -1.261 1.221 8.069 1.00 84.50 73 ALA A C 1
ATOM 551 O O . ALA A 1 73 ? -2.249 0.507 8.252 1.00 84.50 73 ALA A O 1
ATOM 552 N N . GLN A 1 74 ? -0.655 1.340 6.887 1.00 83.81 74 GLN A N 1
ATOM 553 C CA . GLN A 1 74 ? -1.069 0.567 5.720 1.00 83.81 74 GLN A CA 1
ATOM 554 C C . GLN A 1 74 ? -0.954 -0.947 5.972 1.00 83.81 74 GLN A C 1
ATOM 556 O O . GLN A 1 74 ? -0.008 -1.409 6.609 1.00 83.81 74 GLN A O 1
ATOM 561 N N . GLU A 1 75 ? -1.902 -1.719 5.445 1.00 82.06 75 GLU A N 1
ATOM 562 C CA . GLU A 1 75 ? -1.936 -3.185 5.564 1.00 82.06 75 GLU A CA 1
ATOM 563 C C . GLU A 1 75 ? -1.260 -3.885 4.388 1.00 82.06 75 GLU A C 1
ATOM 565 O O . GLU A 1 75 ? -0.751 -4.998 4.531 1.00 82.06 75 GLU A O 1
ATOM 570 N N . LEU A 1 76 ? -1.276 -3.246 3.218 1.00 82.44 76 LEU A N 1
ATOM 571 C CA . LEU A 1 76 ? -0.602 -3.717 2.016 1.00 82.44 76 LEU A CA 1
ATOM 572 C C . LEU A 1 76 ? 0.083 -2.556 1.311 1.00 82.44 76 LEU A C 1
ATOM 574 O O . LEU A 1 76 ? -0.427 -1.434 1.289 1.00 82.44 76 LEU A O 1
ATOM 578 N N . ALA A 1 77 ? 1.220 -2.858 0.696 1.00 83.94 77 ALA A N 1
ATOM 579 C CA . ALA A 1 77 ? 1.928 -1.949 -0.181 1.00 83.94 77 ALA A CA 1
ATOM 580 C C . ALA A 1 77 ? 2.461 -2.699 -1.403 1.00 83.94 77 ALA A C 1
ATOM 582 O O . ALA A 1 77 ? 2.980 -3.812 -1.293 1.00 83.94 77 ALA A O 1
ATOM 583 N N . PHE A 1 78 ? 2.334 -2.062 -2.558 1.00 82.19 78 PHE A N 1
ATOM 584 C CA . PHE A 1 78 ? 2.841 -2.554 -3.827 1.00 82.19 78 PHE A CA 1
ATOM 585 C C . PHE A 1 78 ? 3.772 -1.519 -4.435 1.00 82.19 78 PHE A C 1
ATOM 587 O O . PHE A 1 78 ? 3.559 -0.312 -4.284 1.00 82.19 78 PHE A O 1
ATOM 594 N N . GLU A 1 79 ? 4.774 -2.002 -5.150 1.00 81.06 79 GLU A N 1
ATOM 595 C CA . GLU A 1 79 ? 5.684 -1.192 -5.934 1.00 81.06 79 GLU A CA 1
ATOM 596 C C . GLU A 1 79 ? 5.674 -1.626 -7.397 1.00 81.06 79 GLU A C 1
ATOM 598 O O . GLU A 1 79 ? 5.427 -2.785 -7.725 1.00 81.06 79 GLU A O 1
ATOM 603 N N . LYS A 1 80 ? 5.909 -0.678 -8.299 1.00 76.88 80 LYS A N 1
ATOM 604 C CA . LYS A 1 80 ? 6.104 -0.972 -9.716 1.00 76.88 80 LYS A CA 1
ATOM 605 C C . LYS A 1 80 ? 7.274 -0.155 -10.253 1.00 76.88 80 LYS A C 1
ATOM 607 O O . LYS A 1 80 ? 7.239 1.074 -10.121 1.00 76.88 80 LYS A O 1
ATOM 612 N N . PRO A 1 81 ? 8.301 -0.795 -10.837 1.00 70.94 81 PRO A N 1
ATOM 613 C CA . PRO A 1 81 ? 9.432 -0.082 -11.417 1.00 70.94 81 PRO A CA 1
ATOM 614 C C . PRO A 1 81 ? 8.986 0.779 -12.605 1.00 70.94 81 PRO A C 1
ATOM 616 O O . PRO A 1 81 ? 8.062 0.422 -13.342 1.00 70.94 81 PRO A O 1
ATOM 619 N N . VAL A 1 82 ? 9.639 1.928 -12.786 1.00 68.62 82 VAL A N 1
ATOM 620 C CA . VAL A 1 82 ? 9.369 2.858 -13.889 1.00 68.62 82 VAL A CA 1
ATOM 621 C C . VAL A 1 82 ? 10.576 2.919 -14.818 1.00 68.62 82 VAL A C 1
ATOM 623 O O . VAL A 1 82 ? 11.563 3.589 -14.524 1.00 68.62 82 VAL A O 1
ATOM 626 N N . GLY A 1 83 ? 10.467 2.264 -15.976 1.00 63.78 83 GLY A N 1
ATOM 627 C CA . GLY A 1 83 ? 11.556 2.185 -16.953 1.00 63.78 83 GLY A CA 1
ATOM 628 C C . GLY A 1 83 ? 12.745 1.364 -16.444 1.00 63.78 83 GLY A C 1
ATOM 629 O O . GLY A 1 83 ? 12.589 0.511 -15.575 1.00 63.78 83 GLY A O 1
ATOM 630 N N . ASP A 1 84 ? 13.932 1.639 -16.984 1.00 54.56 84 ASP A N 1
ATOM 631 C CA . ASP A 1 84 ? 15.153 0.866 -16.699 1.00 54.56 84 ASP A CA 1
ATOM 632 C C . ASP A 1 84 ? 15.923 1.355 -15.458 1.00 54.56 84 ASP A C 1
ATOM 634 O O . ASP A 1 84 ? 16.973 0.811 -15.115 1.00 54.56 84 ASP A O 1
ATOM 638 N N . SER A 1 85 ? 15.430 2.399 -14.783 1.00 47.34 85 SER A N 1
ATOM 639 C CA . SER A 1 85 ? 16.115 3.023 -13.652 1.00 47.34 85 SER A CA 1
ATOM 640 C C . SER A 1 85 ? 15.485 2.613 -12.322 1.00 47.34 85 SER A C 1
ATOM 642 O O . SER A 1 85 ? 14.296 2.813 -12.080 1.00 47.34 85 SER A O 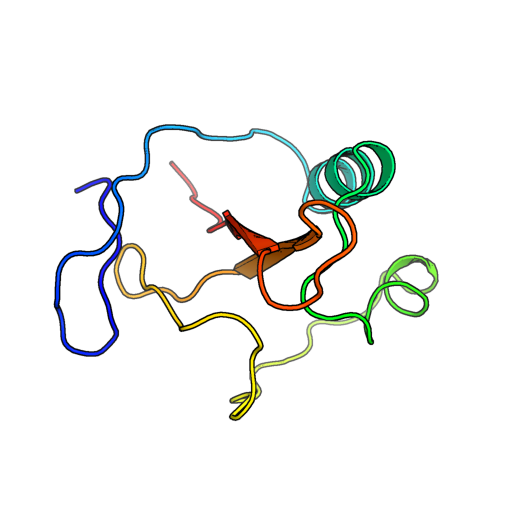1
ATOM 644 N N . ALA A 1 86 ? 16.299 2.044 -11.430 1.00 51.59 86 ALA A N 1
ATOM 645 C CA . ALA A 1 86 ? 15.863 1.524 -10.132 1.00 51.59 86 ALA A CA 1
ATOM 646 C C . ALA A 1 86 ? 15.440 2.611 -9.119 1.00 51.59 86 ALA A C 1
ATOM 648 O O . ALA A 1 86 ? 14.895 2.278 -8.062 1.00 51.59 86 ALA A O 1
ATOM 649 N N . ASP A 1 87 ? 15.701 3.884 -9.431 1.00 52.78 87 ASP A N 1
ATOM 650 C CA . ASP A 1 87 ? 15.445 5.061 -8.592 1.00 52.78 87 ASP A CA 1
ATOM 651 C C . ASP A 1 87 ? 14.004 5.586 -8.684 1.00 52.78 87 ASP A C 1
ATOM 653 O O . ASP A 1 87 ? 13.573 6.372 -7.838 1.00 52.78 87 ASP A O 1
ATOM 657 N N . ARG A 1 88 ? 13.233 5.140 -9.683 1.00 59.81 88 ARG A N 1
ATOM 658 C CA . ARG A 1 88 ? 11.847 5.560 -9.890 1.00 59.81 88 ARG A CA 1
ATOM 659 C C . ARG A 1 88 ? 10.907 4.377 -9.769 1.00 59.81 88 ARG A C 1
ATOM 661 O O . ARG A 1 88 ? 10.912 3.451 -10.577 1.00 59.81 88 ARG A O 1
ATOM 668 N N . ARG A 1 89 ? 10.054 4.445 -8.752 1.00 72.75 89 ARG A N 1
ATOM 669 C CA . ARG A 1 89 ? 9.053 3.424 -8.449 1.00 72.75 89 ARG A CA 1
ATOM 670 C C . ARG A 1 89 ? 7.713 4.090 -8.196 1.00 72.75 89 ARG A C 1
ATOM 672 O O . ARG A 1 89 ? 7.638 5.127 -7.536 1.00 72.75 89 ARG A O 1
ATOM 679 N N . HIS A 1 90 ? 6.653 3.503 -8.731 1.00 83.56 90 HIS A N 1
ATOM 680 C CA . HIS A 1 90 ? 5.306 3.817 -8.285 1.00 83.56 90 HIS A CA 1
ATOM 681 C C . HIS A 1 90 ? 5.021 3.033 -7.013 1.00 83.56 90 HIS A C 1
ATOM 683 O O . HIS A 1 90 ? 5.356 1.855 -6.939 1.00 83.56 90 HIS A O 1
ATOM 689 N N . HIS A 1 91 ? 4.372 3.669 -6.043 1.00 86.06 91 HIS A N 1
ATOM 690 C CA . HIS A 1 91 ? 3.958 3.024 -4.804 1.00 86.06 91 HIS A CA 1
ATOM 691 C C . HIS A 1 91 ? 2.450 3.134 -4.651 1.00 86.06 91 HIS A C 1
ATOM 693 O O . HIS A 1 91 ? 1.879 4.209 -4.834 1.00 86.06 91 HIS A O 1
ATOM 699 N N . ILE A 1 92 ? 1.818 2.032 -4.269 1.00 88.12 92 ILE A N 1
ATOM 700 C CA . ILE A 1 92 ? 0.411 1.993 -3.884 1.00 88.12 92 ILE A CA 1
ATOM 701 C C . ILE A 1 92 ? 0.327 1.415 -2.478 1.00 88.12 92 ILE A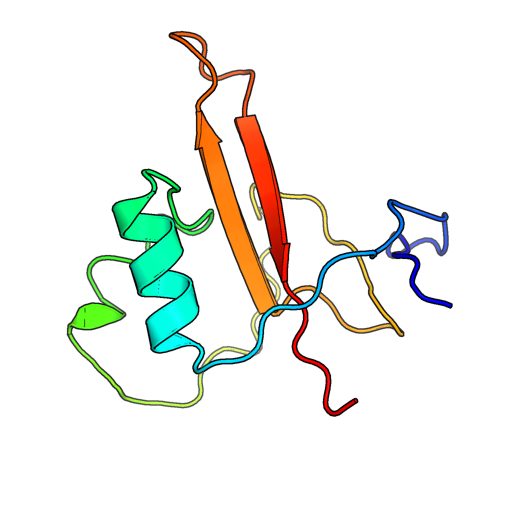 C 1
ATOM 703 O O . ILE A 1 92 ? 1.044 0.476 -2.140 1.00 88.12 92 ILE A O 1
ATOM 707 N N . ARG A 1 93 ? -0.538 1.998 -1.647 1.00 88.94 93 ARG A N 1
ATOM 708 C CA . ARG A 1 93 ? -0.789 1.576 -0.267 1.00 88.94 93 ARG A CA 1
ATOM 709 C C . ARG A 1 93 ? -2.279 1.331 -0.086 1.00 88.94 93 ARG A C 1
ATOM 711 O O . ARG A 1 93 ? -3.089 2.085 -0.619 1.00 88.94 93 ARG A O 1
ATOM 718 N N . PHE A 1 94 ? -2.620 0.308 0.687 1.00 88.62 94 PHE A N 1
ATOM 719 C CA . PHE A 1 94 ? -3.998 -0.028 1.017 1.00 88.62 94 PHE A CA 1
ATOM 720 C C . PHE A 1 94 ? -4.202 -0.107 2.522 1.00 88.62 94 PHE A C 1
ATOM 722 O O . PHE A 1 94 ? -3.372 -0.644 3.258 1.00 88.62 94 PHE A O 1
ATOM 729 N N . TRP A 1 95 ? -5.362 0.377 2.944 1.00 90.50 95 TRP A N 1
ATOM 730 C CA . TRP A 1 95 ? -5.892 0.253 4.292 1.00 90.50 95 TRP A CA 1
ATOM 731 C C . TRP A 1 95 ? -7.223 -0.474 4.185 1.00 90.50 95 TRP A C 1
ATOM 733 O O . TRP A 1 95 ? -8.033 -0.132 3.319 1.00 90.50 95 TRP A O 1
ATOM 743 N N . ARG A 1 96 ? -7.468 -1.469 5.040 1.00 88.56 96 ARG A N 1
ATOM 744 C CA . ARG A 1 96 ? -8.804 -2.051 5.136 1.00 88.56 96 ARG A CA 1
ATOM 745 C C . ARG A 1 96 ? -9.690 -1.066 5.875 1.00 88.56 96 ARG A C 1
ATOM 747 O O . ARG A 1 96 ? -9.275 -0.463 6.866 1.00 88.56 96 ARG A O 1
ATOM 754 N N . THR A 1 97 ? -10.902 -0.901 5.388 1.00 85.12 97 THR A N 1
ATOM 755 C CA . THR A 1 97 ? -11.931 -0.098 6.036 1.00 85.12 97 THR A CA 1
ATOM 756 C C . THR A 1 97 ? -13.182 -0.951 6.163 1.00 85.12 97 THR A C 1
ATOM 758 O O . THR A 1 97 ? -13.416 -1.809 5.313 1.00 85.12 97 THR A O 1
ATOM 761 N N . ASP A 1 98 ? -13.928 -0.745 7.244 1.00 78.88 98 ASP A N 1
ATOM 762 C CA . ASP A 1 98 ? -15.212 -1.420 7.484 1.00 78.88 98 ASP A CA 1
ATOM 763 C C . ASP A 1 98 ? -16.399 -0.590 6.954 1.00 78.88 98 ASP A C 1
ATOM 765 O O . ASP A 1 98 ? -17.551 -1.005 7.071 1.00 78.88 98 ASP A O 1
ATOM 769 N N . THR A 1 99 ? -16.100 0.593 6.408 1.00 61.41 99 THR A N 1
ATOM 770 C CA . THR A 1 99 ? -17.044 1.519 5.768 1.00 61.41 99 THR A CA 1
ATOM 771 C C . THR A 1 99 ? -17.490 1.037 4.397 1.00 61.41 99 THR A C 1
ATOM 773 O O . THR A 1 99 ? -16.618 0.569 3.628 1.00 61.41 99 THR A O 1
#

Secondary structure (DSSP, 8-state):
--EEE-TTS-EEEE------S-HHHHHHHHHHTTPEES-TTSHHHHTT-----------S--SS---EETTEEPSEEEEEEETTEEEEEEEEEE-----

Sequence (99 aa):
EMVTHTPQGIHGDPINVGLVGTKKELVHAFAVAGWDTADAVTLRTAIDIGESVLFSRPYPDAPVSRLLFEGRAQELAFEKPVGDSADRRHHIRFWRTDT

pLDDT: mean 70.62, std 21.29, range [27.75, 92.38]

Foldseek 3Di:
DQWKAAPVRHTDGGDDDDDDDDPVVVVVVCVVVQWAFLPNVCPVPVVVDPDDDDDPDDDPDRVDHWIDDVNDTFPTKIWHDDPPDPVDIDMDTHDDDPD